Protein AF-A0AAJ1IMG9-F1 (afdb_monomer_lite)

Secondary structure (DSSP, 8-state):
--SSHHHHHHHHHHHHHHHHHHHHHHHHHHHHHHHHHHHHHHHHHHHHHHHHHHHHHHHHHHHHHHHHHHHHHHH--HHHHHHHHHHHHHHHHHHHHHHHH---HHHHHHHHHHHHHHHHHHHHHHHHHHHHHTT-TTHHHHHHHHHHHHHHHHHHT-

Sequence (158 aa):
MSRNSDSILFSVGNQINIFLLSIFLIVVLFSLFVRTTMFDYLSKSSNNNNLSYQVLELKTNIAECEKSLNMYLRSGNRQKLNEFNIASEKSEDLIDELILSVNDSENLYLLKSIETSFNNYFFEACQASFNYNTKNYEYYSKMYLAEIIQDYLQQYCD

pLDDT: mean 86.39, std 11.87, range [47.5, 96.38]

Radius of gyration: 31.64 Å; chains: 1; bounding box: 81×19×91 Å

Structure (mmCIF, N/CA/C/O backbone):
data_AF-A0AAJ1IMG9-F1
#
_entry.id   AF-A0AAJ1IMG9-F1
#
loop_
_atom_site.group_PDB
_atom_site.id
_atom_site.type_symbol
_atom_site.label_atom_id
_atom_site.label_alt_id
_atom_site.label_comp_id
_atom_site.label_asym_id
_atom_site.label_entity_id
_atom_site.label_seq_id
_atom_site.pdbx_PDB_ins_code
_atom_site.Cartn_x
_atom_site.Cartn_y
_atom_site.Cartn_z
_atom_site.occupancy
_atom_site.B_iso_or_equiv
_atom_site.auth_seq_id
_atom_site.auth_comp_id
_atom_site.auth_asym_id
_atom_site.auth_atom_id
_atom_site.pdbx_PDB_model_num
ATOM 1 N N . MET A 1 1 ? 61.487 2.337 -67.856 1.00 47.50 1 MET A N 1
ATOM 2 C CA . MET A 1 1 ? 60.143 1.793 -67.548 1.00 47.50 1 MET A CA 1
ATOM 3 C C . MET A 1 1 ? 60.065 1.434 -66.059 1.00 47.50 1 MET A C 1
ATOM 5 O O . MET A 1 1 ? 60.176 0.270 -65.727 1.00 47.50 1 MET A O 1
ATOM 9 N N . SER A 1 2 ? 59.943 2.418 -65.155 1.00 51.44 2 SER A N 1
ATOM 10 C CA . SER A 1 2 ? 59.933 2.184 -63.687 1.00 51.44 2 SER A CA 1
ATOM 11 C C . SER A 1 2 ? 59.012 3.159 -62.934 1.00 51.44 2 SER A C 1
ATOM 13 O O . SER A 1 2 ? 59.251 3.486 -61.782 1.00 51.44 2 SER A O 1
ATOM 15 N N . ARG A 1 3 ? 57.996 3.712 -63.610 1.00 52.62 3 ARG A N 1
ATOM 16 C CA . ARG A 1 3 ? 57.090 4.727 -63.035 1.00 52.62 3 ARG A CA 1
ATOM 17 C C . ARG A 1 3 ? 55.640 4.250 -62.885 1.00 52.62 3 ARG A C 1
ATOM 19 O O . ARG A 1 3 ? 54.849 4.934 -62.252 1.00 52.62 3 ARG A O 1
ATOM 26 N N . ASN A 1 4 ? 55.310 3.082 -63.446 1.00 54.00 4 ASN A N 1
ATOM 27 C CA . ASN A 1 4 ? 53.956 2.517 -63.423 1.00 54.00 4 ASN A CA 1
ATOM 28 C C . ASN A 1 4 ? 53.750 1.468 -62.319 1.00 54.00 4 ASN A C 1
ATOM 30 O O . ASN A 1 4 ? 52.612 1.213 -61.954 1.00 54.00 4 ASN A O 1
ATOM 34 N N . SER A 1 5 ? 54.809 0.858 -61.778 1.00 53.59 5 SER A N 1
ATOM 35 C CA . SER A 1 5 ? 54.699 -0.110 -60.674 1.00 53.59 5 SER A CA 1
ATOM 36 C C . SER A 1 5 ? 54.318 0.570 -59.360 1.00 53.59 5 SER A C 1
ATOM 38 O O . SER A 1 5 ? 53.454 0.086 -58.635 1.00 53.59 5 SER A O 1
ATOM 40 N N . ASP A 1 6 ? 54.918 1.728 -59.094 1.00 54.44 6 ASP A N 1
ATOM 41 C CA . ASP A 1 6 ? 54.810 2.405 -57.801 1.00 54.44 6 ASP A CA 1
ATOM 42 C C . ASP A 1 6 ? 53.455 3.109 -57.648 1.00 54.44 6 ASP A C 1
ATOM 44 O O . ASP A 1 6 ? 52.890 3.139 -56.559 1.00 54.44 6 ASP A O 1
ATOM 48 N N . SER A 1 7 ? 52.875 3.599 -58.750 1.00 56.38 7 SER A N 1
ATOM 49 C CA . SER A 1 7 ? 51.531 4.192 -58.768 1.00 56.38 7 SER A CA 1
ATOM 50 C C . SER A 1 7 ? 50.419 3.155 -58.573 1.00 56.38 7 SER A C 1
ATOM 52 O O . SER A 1 7 ? 49.416 3.447 -57.921 1.00 56.38 7 SER A O 1
ATOM 54 N N . ILE A 1 8 ? 50.601 1.930 -59.078 1.00 55.91 8 ILE A N 1
ATOM 55 C CA . ILE A 1 8 ? 49.664 0.817 -58.871 1.00 55.91 8 ILE A CA 1
ATOM 56 C C . ILE A 1 8 ? 49.756 0.310 -57.426 1.00 55.91 8 ILE A C 1
ATOM 58 O O . ILE A 1 8 ? 48.721 0.107 -56.794 1.00 55.91 8 ILE A O 1
ATOM 62 N N . LEU A 1 9 ? 50.964 0.180 -56.864 1.00 54.81 9 LEU A N 1
ATOM 63 C CA . LEU A 1 9 ? 51.151 -0.247 -55.471 1.00 54.81 9 LEU A CA 1
ATOM 64 C C . LEU A 1 9 ? 50.542 0.755 -54.472 1.00 54.81 9 LEU A C 1
ATOM 66 O O . LEU A 1 9 ? 49.890 0.351 -53.510 1.00 54.81 9 LEU A O 1
ATOM 70 N N . PHE A 1 10 ? 50.691 2.060 -54.733 1.00 55.84 10 PHE A N 1
ATOM 71 C CA . PHE A 1 10 ? 50.097 3.127 -53.917 1.00 55.84 10 PHE A CA 1
ATOM 72 C C . PHE A 1 10 ? 48.562 3.162 -54.034 1.00 55.84 10 PHE A C 1
ATOM 74 O O . PHE A 1 10 ? 47.869 3.399 -53.047 1.00 55.84 10 PHE A O 1
ATOM 81 N N . SER A 1 11 ? 48.020 2.871 -55.223 1.00 66.56 11 SER A N 1
ATOM 82 C CA . SER A 1 11 ? 46.575 2.767 -55.478 1.00 66.56 11 SER A CA 1
ATOM 83 C C . SER A 1 11 ? 45.938 1.584 -54.737 1.00 66.56 11 SER A C 1
ATOM 85 O O . SER A 1 11 ? 44.946 1.761 -54.031 1.00 66.56 11 SER A O 1
ATOM 87 N N . VAL A 1 12 ? 46.548 0.396 -54.820 1.00 68.81 12 VAL A N 1
ATOM 88 C CA . VAL A 1 12 ? 46.061 -0.816 -54.138 1.00 68.81 12 VAL A CA 1
ATOM 89 C C . VAL A 1 12 ? 46.202 -0.682 -52.618 1.00 68.81 12 VAL A C 1
ATOM 91 O O . VAL A 1 12 ? 45.270 -1.008 -51.886 1.00 68.81 12 VAL A O 1
ATOM 94 N N . GLY A 1 13 ? 47.315 -0.124 -52.127 1.00 73.31 13 GLY A N 1
ATOM 95 C CA . GLY A 1 13 ? 47.501 0.159 -50.700 1.00 73.31 13 GLY A CA 1
ATOM 96 C C . GLY A 1 13 ? 46.467 1.145 -50.146 1.00 73.31 13 GLY A C 1
ATOM 97 O O . GLY A 1 13 ? 45.923 0.932 -49.064 1.00 73.31 13 GLY A O 1
ATOM 98 N N . ASN A 1 14 ? 46.124 2.187 -50.910 1.00 79.06 14 ASN A N 1
ATOM 99 C CA . ASN A 1 14 ? 45.096 3.148 -50.512 1.00 79.06 14 ASN A CA 1
ATOM 100 C C . ASN A 1 14 ? 43.683 2.532 -50.522 1.00 79.06 14 ASN A C 1
ATOM 102 O O . ASN A 1 14 ? 42.894 2.788 -49.616 1.00 79.06 14 ASN A O 1
ATOM 106 N N . GLN A 1 15 ? 43.371 1.667 -51.493 1.00 80.44 15 GLN A N 1
ATOM 107 C CA . GLN A 1 15 ? 42.102 0.927 -51.536 1.00 80.44 15 GLN A CA 1
ATOM 108 C C . GLN A 1 15 ? 41.949 -0.033 -50.347 1.00 80.44 15 GLN A C 1
ATOM 110 O O . GLN A 1 15 ? 40.882 -0.082 -49.735 1.00 80.44 15 GLN A O 1
ATOM 115 N N . ILE A 1 16 ? 43.018 -0.745 -49.974 1.00 83.88 16 ILE A N 1
ATOM 116 C CA . ILE A 1 16 ? 43.035 -1.625 -48.796 1.00 83.88 16 ILE A CA 1
ATOM 117 C C . ILE A 1 16 ? 42.837 -0.812 -47.510 1.00 83.88 16 ILE A C 1
ATOM 119 O O . ILE A 1 16 ? 42.040 -1.204 -46.660 1.00 83.88 16 ILE A O 1
ATOM 123 N N . ASN A 1 17 ? 43.493 0.344 -47.379 1.00 84.88 17 ASN A N 1
ATOM 124 C CA . ASN A 1 17 ? 43.318 1.219 -46.218 1.00 84.88 17 ASN A CA 1
ATOM 125 C C . ASN A 1 17 ? 41.889 1.761 -46.104 1.00 84.88 17 ASN A C 1
ATOM 127 O O . ASN A 1 17 ? 41.338 1.771 -45.007 1.00 84.88 17 ASN A O 1
ATOM 131 N N . ILE A 1 18 ? 41.261 2.163 -47.214 1.00 87.06 18 ILE A N 1
ATOM 132 C CA . ILE A 1 18 ? 39.857 2.610 -47.224 1.00 87.06 18 ILE A CA 1
ATOM 133 C C . ILE A 1 18 ? 38.923 1.461 -46.829 1.00 87.06 18 ILE A C 1
ATOM 135 O O . ILE A 1 18 ? 38.002 1.657 -46.036 1.00 87.06 18 ILE A O 1
ATOM 139 N N . PHE A 1 19 ? 39.179 0.252 -47.330 1.00 89.38 19 PHE A N 1
ATOM 140 C CA . PHE A 1 19 ? 38.404 -0.932 -46.974 1.00 89.38 19 PHE A CA 1
ATOM 141 C C . PHE A 1 19 ? 38.525 -1.263 -45.478 1.00 89.38 19 PHE A C 1
ATOM 143 O O . PHE A 1 19 ? 37.510 -1.411 -44.798 1.00 89.38 19 PHE A O 1
ATOM 150 N N . LEU A 1 20 ? 39.742 -1.282 -44.929 1.00 89.38 20 LEU A N 1
ATOM 151 C CA . LEU A 1 20 ? 39.973 -1.498 -43.497 1.00 89.38 20 LEU A CA 1
ATOM 152 C C . LEU A 1 20 ? 39.347 -0.396 -42.635 1.00 89.38 20 LEU A C 1
ATOM 154 O O . LEU A 1 20 ? 38.729 -0.701 -41.6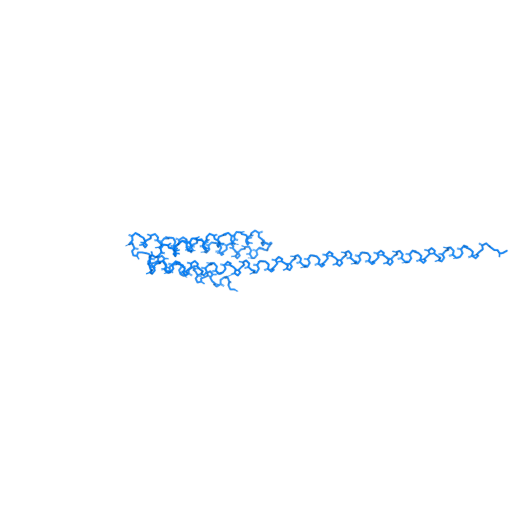16 1.00 89.38 20 LEU A O 1
ATOM 158 N N . LEU A 1 21 ? 39.441 0.867 -43.062 1.00 91.44 21 LEU A N 1
ATOM 159 C CA . LEU A 1 21 ? 38.796 1.990 -42.384 1.00 91.44 21 LEU A CA 1
ATOM 160 C C . LEU A 1 21 ? 37.272 1.819 -42.371 1.00 91.44 21 LEU A C 1
ATOM 162 O O . LEU A 1 21 ? 36.648 2.052 -41.342 1.00 91.44 21 LEU A O 1
ATOM 166 N N . SER A 1 22 ? 36.675 1.368 -43.478 1.00 88.69 22 SER A N 1
ATOM 167 C CA . SER A 1 22 ? 35.232 1.120 -43.562 1.00 88.69 22 SER A CA 1
ATOM 168 C C . SER A 1 22 ? 34.780 -0.004 -42.627 1.00 88.69 22 SER A C 1
ATOM 170 O O . SER A 1 22 ? 33.789 0.158 -41.918 1.00 88.69 22 SER A O 1
ATOM 172 N N . ILE A 1 23 ? 35.547 -1.097 -42.539 1.00 91.62 23 ILE A N 1
ATOM 173 C CA . ILE A 1 23 ? 35.285 -2.190 -41.594 1.00 91.62 23 ILE A CA 1
ATOM 174 C C . ILE A 1 23 ? 35.390 -1.679 -40.161 1.00 91.62 23 ILE A C 1
ATOM 176 O O . ILE A 1 23 ? 34.507 -1.946 -39.350 1.00 91.62 23 ILE A O 1
ATOM 180 N N . PHE A 1 24 ? 36.437 -0.912 -39.852 1.00 93.12 24 PHE A N 1
ATOM 181 C CA . PHE A 1 24 ? 36.611 -0.316 -38.533 1.00 93.12 24 PHE A CA 1
ATOM 182 C C . PHE A 1 24 ? 35.420 0.577 -38.164 1.00 93.12 24 PHE A C 1
ATOM 184 O O . PHE A 1 24 ? 34.875 0.457 -37.070 1.00 93.12 24 PHE A O 1
ATOM 191 N N . LEU A 1 25 ? 34.957 1.409 -39.098 1.00 92.81 25 LEU A N 1
ATOM 192 C CA . LEU A 1 25 ? 33.804 2.287 -38.903 1.00 92.81 25 LEU A CA 1
ATOM 193 C C . LEU A 1 25 ? 32.518 1.488 -38.653 1.00 92.81 25 LEU A C 1
ATOM 195 O O . LEU A 1 25 ? 31.769 1.813 -37.735 1.00 92.81 25 LEU A O 1
ATOM 199 N N . ILE A 1 26 ? 32.292 0.408 -39.406 1.00 93.25 26 ILE A N 1
ATOM 200 C CA . ILE A 1 26 ? 31.149 -0.495 -39.209 1.00 93.25 26 ILE A CA 1
ATOM 201 C C . ILE A 1 26 ? 31.211 -1.159 -37.832 1.00 93.25 26 ILE A C 1
ATOM 203 O O . ILE A 1 26 ? 30.207 -1.175 -37.124 1.00 93.25 26 ILE A O 1
ATOM 207 N N . VAL A 1 27 ? 32.375 -1.669 -37.421 1.00 93.69 27 VAL A N 1
ATOM 208 C CA . VAL A 1 27 ? 32.552 -2.306 -36.106 1.00 93.69 27 VAL A CA 1
ATOM 209 C C . VAL A 1 27 ? 32.309 -1.304 -34.979 1.00 93.69 27 VAL A C 1
ATOM 211 O O . VAL A 1 27 ? 31.620 -1.631 -34.014 1.00 93.69 27 VAL A O 1
ATOM 214 N N . VAL A 1 28 ? 32.809 -0.072 -35.106 1.00 93.25 28 VAL A N 1
ATOM 215 C CA . VAL A 1 28 ? 32.576 0.988 -34.116 1.00 93.25 28 VAL A CA 1
ATOM 216 C C . VAL A 1 28 ? 31.090 1.335 -34.035 1.00 93.25 28 VAL A C 1
ATOM 218 O O . VAL A 1 28 ? 30.535 1.325 -32.937 1.00 93.25 28 VAL A O 1
ATOM 221 N N . LEU A 1 29 ? 30.424 1.575 -35.168 1.00 92.06 29 LEU A N 1
ATOM 222 C CA . LEU A 1 29 ? 28.992 1.896 -35.203 1.00 92.06 29 LEU A CA 1
ATOM 223 C C . LEU A 1 29 ? 28.140 0.756 -34.642 1.00 92.06 29 LEU A C 1
ATOM 225 O O . LEU A 1 29 ? 27.233 1.001 -33.849 1.00 92.06 29 LEU A O 1
ATOM 229 N N . PHE A 1 30 ? 28.469 -0.487 -34.991 1.00 91.00 30 PHE A N 1
ATOM 230 C CA . PHE A 1 30 ? 27.805 -1.665 -34.449 1.00 91.00 30 PHE A CA 1
ATOM 231 C C . PHE A 1 30 ? 28.025 -1.787 -32.937 1.00 91.00 30 PHE A C 1
ATOM 233 O O . PHE A 1 30 ? 27.074 -2.029 -32.201 1.00 91.00 30 PHE A O 1
ATOM 240 N N . SER A 1 31 ? 29.243 -1.543 -32.443 1.00 87.50 31 SER A N 1
ATOM 241 C CA . SER A 1 31 ? 29.533 -1.573 -31.004 1.00 87.50 31 SER A CA 1
ATOM 242 C C . SER A 1 31 ? 28.754 -0.504 -30.231 1.00 87.50 31 SER A C 1
ATOM 244 O O . SER A 1 31 ? 28.237 -0.778 -29.148 1.00 87.50 31 SER A O 1
ATOM 246 N N . LEU A 1 32 ? 28.619 0.698 -30.803 1.00 88.00 32 LEU A N 1
ATOM 247 C CA . LEU A 1 32 ? 27.857 1.791 -30.208 1.00 88.00 32 LEU A CA 1
ATOM 248 C C . LEU A 1 32 ? 26.366 1.462 -30.192 1.00 88.00 32 LEU A C 1
ATOM 250 O O . LEU A 1 32 ? 25.735 1.618 -29.153 1.00 88.00 32 LEU A O 1
ATOM 254 N N . PHE A 1 33 ? 25.837 0.932 -31.296 1.00 87.31 33 PHE A N 1
ATOM 255 C CA . PHE A 1 33 ? 24.445 0.502 -31.404 1.00 87.31 33 PHE A CA 1
ATOM 256 C C . PHE A 1 33 ? 24.097 -0.621 -30.415 1.00 87.31 33 PHE A C 1
ATOM 258 O O . PHE A 1 33 ? 23.075 -0.560 -29.731 1.00 87.31 33 PHE A O 1
ATOM 265 N N . VAL A 1 34 ? 24.956 -1.638 -30.293 1.00 84.81 34 VAL A N 1
ATOM 266 C CA . VAL A 1 34 ? 24.770 -2.728 -29.322 1.00 84.81 34 VAL A CA 1
ATOM 267 C C . VAL A 1 34 ? 24.835 -2.192 -27.896 1.00 84.81 34 VAL A C 1
ATOM 269 O O . VAL A 1 34 ? 24.016 -2.563 -27.061 1.00 84.81 34 VAL A O 1
ATOM 272 N N . ARG A 1 35 ? 25.774 -1.287 -27.602 1.00 82.44 35 ARG A N 1
ATOM 273 C CA . ARG A 1 35 ? 25.894 -0.684 -26.272 1.00 82.44 35 ARG A CA 1
ATOM 274 C C . ARG A 1 35 ? 24.651 0.120 -25.897 1.00 82.44 35 ARG A C 1
ATOM 276 O O . ARG A 1 35 ? 24.184 -0.030 -24.774 1.00 82.44 35 ARG A O 1
ATOM 283 N N . THR A 1 36 ? 24.126 0.956 -26.792 1.00 80.25 36 THR A N 1
ATOM 284 C CA . THR A 1 36 ? 22.924 1.758 -26.507 1.00 80.25 36 THR A CA 1
ATOM 285 C C . THR A 1 36 ? 21.705 0.865 -26.314 1.00 80.25 36 THR A C 1
ATOM 287 O O . THR A 1 36 ? 21.039 0.963 -25.293 1.00 80.25 36 THR A O 1
ATOM 290 N N . THR A 1 37 ? 21.473 -0.088 -27.220 1.00 77.94 37 THR A N 1
ATOM 291 C CA . THR A 1 37 ? 20.322 -1.003 -27.126 1.00 77.94 37 THR A CA 1
ATOM 292 C C . THR A 1 37 ? 20.375 -1.908 -25.891 1.00 77.94 37 THR A C 1
ATOM 294 O O . THR A 1 37 ? 19.359 -2.080 -25.220 1.00 77.94 37 THR A O 1
ATOM 297 N N . MET A 1 38 ? 21.548 -2.444 -25.532 1.00 75.69 38 MET A N 1
ATOM 298 C CA . MET A 1 38 ? 21.710 -3.230 -24.301 1.00 75.69 38 MET A CA 1
ATOM 299 C C . MET A 1 38 ? 21.558 -2.378 -23.041 1.00 75.69 38 MET A C 1
ATOM 301 O O . MET A 1 38 ? 20.977 -2.843 -22.065 1.00 75.69 38 MET A O 1
ATOM 305 N N . PHE A 1 39 ? 22.057 -1.141 -23.036 1.00 74.00 39 PHE A N 1
ATOM 306 C CA . PHE A 1 39 ? 21.904 -0.240 -21.894 1.00 74.00 39 PHE A CA 1
ATOM 307 C C . PHE A 1 39 ? 20.438 0.164 -21.678 1.00 74.00 39 PHE A C 1
ATOM 309 O O . PHE A 1 39 ? 19.948 0.136 -20.548 1.00 74.00 39 PHE A O 1
ATOM 316 N N . ASP A 1 40 ? 19.708 0.449 -22.755 1.00 72.44 40 ASP A N 1
ATOM 317 C CA . ASP A 1 40 ? 18.273 0.738 -22.702 1.00 72.44 40 ASP A CA 1
ATOM 318 C C . ASP A 1 40 ? 17.478 -0.487 -22.225 1.00 72.44 40 ASP A C 1
ATOM 320 O O . ASP A 1 40 ? 16.576 -0.369 -21.397 1.00 72.44 40 ASP A O 1
ATOM 324 N N . TYR A 1 41 ? 17.850 -1.690 -22.673 1.00 72.81 41 TYR A N 1
ATOM 325 C CA . TYR A 1 41 ? 17.232 -2.929 -22.199 1.00 72.81 41 TYR A CA 1
ATOM 326 C C . TYR A 1 41 ? 17.489 -3.175 -20.706 1.00 72.81 41 TYR A C 1
ATOM 328 O O . TYR A 1 41 ? 16.558 -3.473 -19.959 1.00 72.81 41 TYR A O 1
ATOM 336 N N . LEU A 1 42 ? 18.737 -3.029 -20.252 1.00 66.50 42 LEU A N 1
ATOM 337 C CA . LEU A 1 42 ? 19.109 -3.235 -18.850 1.00 66.50 42 LEU A CA 1
ATOM 338 C C . LEU A 1 42 ? 18.466 -2.195 -17.930 1.00 66.50 42 LEU A C 1
ATOM 340 O O . LEU A 1 42 ? 17.976 -2.558 -16.863 1.00 66.50 42 LEU A O 1
ATOM 344 N N . SER A 1 43 ? 18.420 -0.926 -18.341 1.00 66.00 43 SER A N 1
ATOM 345 C CA . SER A 1 43 ? 17.762 0.129 -17.564 1.00 66.00 43 SER A CA 1
ATOM 346 C C . SER A 1 43 ? 16.255 -0.114 -17.458 1.00 66.00 43 SER A C 1
ATOM 348 O O . SER A 1 43 ? 15.706 -0.067 -16.357 1.00 66.00 43 SER A O 1
ATOM 350 N N . LYS A 1 44 ? 15.595 -0.493 -18.560 1.00 68.56 44 LYS A N 1
ATOM 351 C CA . LYS A 1 44 ? 14.173 -0.857 -18.563 1.00 68.56 44 LYS A CA 1
ATOM 352 C C . LYS A 1 44 ? 13.886 -2.101 -17.719 1.00 68.56 44 LYS A C 1
ATOM 354 O O . LYS A 1 44 ? 12.933 -2.109 -16.946 1.00 68.56 44 LYS A O 1
ATOM 359 N N . SER A 1 45 ? 14.722 -3.135 -17.821 1.00 58.00 45 SER A N 1
ATOM 360 C CA . SER A 1 45 ? 14.586 -4.354 -17.017 1.00 58.00 45 SER A CA 1
ATOM 361 C C . SER A 1 45 ? 14.795 -4.084 -15.526 1.00 58.00 45 SER A C 1
ATOM 363 O O . SER A 1 45 ? 14.050 -4.613 -14.708 1.00 58.00 45 SER A O 1
ATOM 365 N N . SER A 1 46 ? 15.782 -3.260 -15.165 1.00 61.25 46 SER A N 1
ATOM 366 C CA . SER A 1 46 ? 16.027 -2.872 -13.773 1.00 61.25 46 SER A CA 1
ATOM 367 C C . SER A 1 46 ? 14.859 -2.074 -13.201 1.00 61.25 46 SER A C 1
ATOM 369 O O . SER A 1 46 ? 14.456 -2.322 -12.068 1.00 61.25 46 SER A O 1
ATOM 371 N N . ASN A 1 47 ? 14.297 -1.147 -13.983 1.00 70.88 47 ASN A N 1
ATOM 372 C CA . ASN A 1 47 ? 13.149 -0.351 -13.559 1.00 70.88 47 ASN A CA 1
ATOM 373 C C . ASN A 1 47 ? 11.906 -1.228 -13.337 1.00 70.88 47 ASN A C 1
ATOM 375 O O . ASN A 1 47 ? 11.265 -1.143 -12.296 1.00 70.88 47 ASN A O 1
ATOM 379 N N . ASN A 1 48 ? 11.621 -2.150 -14.264 1.00 66.06 48 ASN A N 1
ATOM 380 C CA . ASN A 1 48 ? 10.501 -3.086 -14.132 1.00 66.06 48 ASN A CA 1
ATOM 381 C C . ASN A 1 48 ? 10.632 -4.007 -12.907 1.00 66.06 48 ASN A C 1
ATOM 383 O O . ASN A 1 48 ? 9.638 -4.286 -12.236 1.00 66.06 48 ASN A O 1
ATOM 387 N N . ASN A 1 49 ? 11.850 -4.468 -12.599 1.00 67.00 49 ASN A N 1
ATOM 388 C CA . ASN A 1 49 ? 12.096 -5.268 -11.399 1.00 67.00 49 ASN A CA 1
ATOM 389 C C . ASN A 1 49 ? 11.812 -4.454 -10.131 1.00 67.00 49 ASN A C 1
ATOM 391 O O . ASN A 1 49 ? 11.137 -4.952 -9.237 1.00 67.00 49 ASN A O 1
ATOM 395 N N . ASN A 1 50 ? 12.275 -3.201 -10.073 1.00 81.31 50 ASN A N 1
ATOM 396 C CA . ASN A 1 50 ? 12.034 -2.317 -8.932 1.00 81.31 50 ASN A CA 1
ATOM 397 C C . ASN A 1 50 ? 10.535 -2.067 -8.707 1.00 81.31 50 ASN A C 1
ATOM 399 O O . ASN A 1 50 ? 10.043 -2.206 -7.592 1.00 81.31 50 ASN A O 1
ATOM 403 N N . LEU A 1 51 ? 9.802 -1.804 -9.788 1.00 81.62 51 LEU A N 1
ATOM 404 C CA . LEU A 1 51 ? 8.362 -1.555 -9.746 1.00 81.62 51 LEU A CA 1
ATOM 405 C C . LEU A 1 51 ? 7.586 -2.789 -9.252 1.00 81.62 51 LEU A C 1
ATOM 407 O O . LEU A 1 51 ? 6.680 -2.676 -8.434 1.00 81.62 51 LEU A O 1
ATOM 411 N N . SER A 1 52 ? 8.005 -3.988 -9.669 1.00 81.75 52 SER A N 1
ATOM 412 C CA . SER A 1 52 ? 7.418 -5.249 -9.186 1.00 81.75 52 SER A CA 1
ATOM 413 C C . SER A 1 52 ? 7.653 -5.464 -7.685 1.00 81.75 52 SER A C 1
ATOM 415 O O . SER A 1 52 ? 6.761 -5.938 -6.981 1.00 81.75 52 SER A O 1
ATOM 417 N N . TYR A 1 53 ? 8.836 -5.099 -7.175 1.00 85.94 53 TYR A N 1
ATOM 418 C CA . TYR A 1 53 ? 9.122 -5.150 -5.739 1.00 85.94 53 TYR A CA 1
ATOM 419 C C . TYR A 1 53 ? 8.289 -4.137 -4.951 1.00 85.94 53 TYR A C 1
ATOM 421 O O . TYR A 1 53 ? 7.733 -4.508 -3.921 1.00 85.94 53 TYR A O 1
ATOM 429 N N . GLN A 1 54 ? 8.150 -2.905 -5.448 1.00 88.62 54 GLN A N 1
ATOM 430 C CA . GLN A 1 54 ? 7.330 -1.869 -4.812 1.00 88.62 54 GLN A CA 1
ATOM 431 C C . GLN A 1 54 ? 5.851 -2.277 -4.728 1.00 88.62 54 GLN A C 1
ATOM 433 O O . GLN A 1 54 ? 5.229 -2.096 -3.686 1.00 88.62 54 GLN A O 1
ATOM 438 N N . VAL A 1 55 ? 5.294 -2.903 -5.772 1.00 88.62 55 VAL A N 1
ATOM 439 C CA . VAL A 1 55 ? 3.912 -3.424 -5.747 1.00 88.62 55 VAL A CA 1
ATOM 440 C C . VAL A 1 55 ? 3.751 -4.550 -4.719 1.00 88.62 55 VAL A C 1
ATOM 442 O O . VAL A 1 55 ? 2.788 -4.561 -3.950 1.00 88.62 55 VAL A O 1
ATOM 445 N N . LEU A 1 56 ? 4.706 -5.483 -4.653 1.00 90.31 56 LEU A N 1
ATOM 446 C CA . LEU A 1 56 ? 4.681 -6.556 -3.654 1.00 90.31 56 LEU A CA 1
ATOM 447 C C . LEU A 1 56 ? 4.803 -6.009 -2.223 1.00 90.31 56 LEU A C 1
ATOM 449 O O . LEU A 1 56 ? 4.157 -6.503 -1.293 1.00 90.31 56 LEU A O 1
ATOM 453 N N . GLU A 1 57 ? 5.636 -4.991 -2.038 1.00 91.19 57 GLU A N 1
ATOM 454 C CA . GLU A 1 57 ? 5.807 -4.316 -0.760 1.00 91.19 57 GLU A CA 1
ATOM 455 C C . GLU A 1 57 ? 4.537 -3.563 -0.353 1.00 91.19 57 GLU A C 1
ATOM 457 O O . GLU A 1 57 ? 4.093 -3.708 0.787 1.00 91.19 57 GLU A O 1
ATOM 462 N N . LEU A 1 58 ? 3.897 -2.845 -1.281 1.00 92.62 58 LEU A N 1
ATOM 463 C CA . LEU A 1 58 ? 2.611 -2.181 -1.059 1.00 92.62 58 LEU A CA 1
ATOM 464 C C . LEU A 1 58 ? 1.558 -3.180 -0.573 1.00 92.62 58 LEU A C 1
ATOM 466 O O . LEU A 1 58 ? 0.958 -2.987 0.483 1.00 92.62 58 LEU A O 1
ATOM 470 N N . LYS A 1 59 ? 1.403 -4.299 -1.285 1.00 91.75 59 LYS A N 1
ATOM 471 C CA . LYS A 1 59 ? 0.490 -5.382 -0.897 1.00 91.75 59 LYS A CA 1
ATOM 472 C C . LYS A 1 59 ? 0.751 -5.884 0.523 1.00 91.75 59 LYS A C 1
ATOM 474 O O . LYS A 1 59 ? -0.176 -6.099 1.302 1.00 91.75 59 LYS A O 1
ATOM 479 N N . THR A 1 60 ? 2.024 -6.070 0.861 1.00 92.50 60 THR A N 1
ATOM 480 C CA . THR A 1 60 ? 2.433 -6.558 2.181 1.00 92.50 60 THR A CA 1
ATOM 481 C C . THR A 1 60 ? 2.081 -5.552 3.279 1.00 92.50 60 THR A C 1
ATOM 483 O O . THR A 1 60 ? 1.570 -5.952 4.324 1.00 92.50 60 THR A O 1
ATOM 486 N N . ASN A 1 61 ? 2.300 -4.254 3.047 1.00 93.31 61 ASN A N 1
ATOM 487 C CA . ASN A 1 61 ? 1.950 -3.215 4.019 1.00 93.31 61 ASN A CA 1
ATOM 488 C C . ASN A 1 61 ? 0.432 -3.073 4.183 1.00 93.31 61 ASN A C 1
ATOM 490 O O . ASN A 1 61 ? -0.035 -2.999 5.316 1.00 93.31 61 ASN A O 1
ATOM 494 N N . ILE A 1 62 ? -0.343 -3.143 3.095 1.00 92.69 62 ILE A N 1
ATOM 495 C CA . ILE A 1 62 ? -1.814 -3.144 3.145 1.00 92.69 62 ILE A CA 1
ATOM 496 C C . ILE A 1 62 ? -2.331 -4.310 4.004 1.00 92.69 62 ILE A C 1
ATOM 498 O O . ILE A 1 62 ? -3.200 -4.118 4.857 1.00 92.69 62 ILE A O 1
ATOM 502 N N . ALA A 1 63 ? -1.775 -5.515 3.853 1.00 92.19 63 ALA A N 1
ATOM 503 C CA . ALA A 1 63 ? -2.132 -6.656 4.702 1.00 92.19 63 ALA A CA 1
ATOM 504 C C . ALA A 1 63 ? -1.718 -6.454 6.176 1.00 92.19 63 ALA A C 1
ATOM 506 O O . ALA A 1 63 ? -2.442 -6.847 7.098 1.00 92.19 63 ALA A O 1
ATOM 507 N N . GLU A 1 64 ? -0.569 -5.819 6.430 1.00 94.00 64 GLU A N 1
ATOM 508 C CA . GLU A 1 64 ? -0.118 -5.528 7.795 1.00 94.00 64 GLU A CA 1
ATOM 509 C C . GLU A 1 64 ? -0.972 -4.447 8.478 1.00 94.00 64 GLU A C 1
ATOM 511 O O . GLU A 1 64 ? -1.205 -4.554 9.687 1.00 94.00 64 GLU A O 1
ATOM 516 N N . CYS A 1 65 ? -1.502 -3.468 7.731 1.00 93.88 65 CYS A N 1
ATOM 517 C CA . CYS A 1 65 ? -2.487 -2.502 8.228 1.00 93.88 65 CYS A CA 1
ATOM 518 C C . CYS A 1 65 ? -3.697 -3.228 8.827 1.00 93.88 65 CYS A C 1
ATOM 520 O O . CYS A 1 65 ? -4.021 -3.055 10.004 1.00 93.88 65 CYS A O 1
ATOM 522 N N . GLU A 1 66 ? -4.325 -4.105 8.048 1.00 93.50 66 GLU A N 1
ATOM 523 C CA . GLU A 1 66 ? -5.497 -4.868 8.475 1.00 93.50 66 GLU A CA 1
ATOM 524 C C . GLU A 1 66 ? -5.194 -5.731 9.698 1.00 93.50 66 GLU A C 1
ATOM 526 O O . GLU A 1 66 ? -5.906 -5.675 10.706 1.00 93.50 66 GLU A O 1
ATOM 531 N N . LYS A 1 67 ? -4.102 -6.497 9.646 1.00 94.00 67 LYS A N 1
ATOM 532 C CA . LYS A 1 67 ? -3.676 -7.348 10.757 1.00 94.00 67 LYS A CA 1
ATOM 533 C C . LYS A 1 67 ? -3.468 -6.540 12.038 1.00 94.00 67 LYS A C 1
ATOM 535 O O . LYS A 1 67 ? -3.948 -6.941 13.102 1.00 94.00 67 LYS A O 1
ATOM 540 N N . SER A 1 68 ? -2.777 -5.410 11.947 1.00 95.50 68 SER A N 1
ATOM 541 C CA . SER A 1 68 ? -2.467 -4.547 13.087 1.00 95.50 68 SER A CA 1
ATOM 542 C C . SER A 1 68 ? -3.723 -3.898 13.666 1.00 95.50 68 SER A C 1
ATOM 544 O O . SER A 1 68 ? -3.931 -3.942 14.883 1.00 95.50 68 SER A O 1
ATOM 546 N N . LEU A 1 69 ? -4.615 -3.388 12.814 1.00 94.56 69 LEU A N 1
ATOM 547 C CA . LEU A 1 69 ? -5.893 -2.817 13.234 1.00 94.56 69 LEU A CA 1
ATOM 548 C C . LEU A 1 69 ? -6.776 -3.864 13.925 1.00 94.56 69 LEU A C 1
ATOM 550 O O . LEU A 1 69 ? -7.281 -3.625 15.023 1.00 94.56 69 LEU A O 1
ATOM 554 N N . ASN A 1 70 ? -6.905 -5.053 13.338 1.00 93.56 70 ASN A N 1
ATOM 555 C CA . ASN A 1 70 ? -7.693 -6.146 13.902 1.00 93.56 70 ASN A CA 1
ATOM 556 C C . ASN A 1 70 ? -7.146 -6.610 15.255 1.00 93.56 70 ASN A C 1
ATOM 558 O O . ASN A 1 70 ? -7.910 -6.852 16.195 1.00 93.56 70 ASN A O 1
ATOM 562 N N . MET A 1 71 ? -5.821 -6.701 15.396 1.00 94.06 71 MET A N 1
ATOM 563 C CA . MET A 1 71 ? -5.197 -6.997 16.686 1.00 94.06 71 MET A CA 1
ATOM 564 C C . MET A 1 71 ? -5.470 -5.892 17.710 1.00 94.06 71 MET A C 1
ATOM 566 O O . MET A 1 71 ? -5.810 -6.199 18.853 1.00 94.06 71 MET A O 1
ATOM 570 N N . TYR A 1 72 ? -5.378 -4.624 17.307 1.00 95.94 72 TYR A N 1
ATOM 571 C CA . TYR A 1 72 ? -5.685 -3.494 18.175 1.00 95.94 72 TYR A CA 1
ATOM 572 C C . TYR A 1 72 ? -7.138 -3.520 18.670 1.00 95.94 72 TYR A C 1
ATOM 574 O O . TYR A 1 72 ? -7.359 -3.437 19.877 1.00 95.94 72 TYR A O 1
ATOM 582 N N . LEU A 1 73 ? -8.117 -3.700 17.783 1.00 92.25 73 LEU A N 1
ATOM 583 C CA . LEU A 1 73 ? -9.539 -3.714 18.147 1.00 92.25 73 LEU A CA 1
ATOM 584 C C . LEU A 1 73 ? -9.904 -4.899 19.057 1.00 92.25 73 LEU A C 1
ATOM 586 O O . LEU A 1 73 ? -10.797 -4.792 19.897 1.00 92.25 73 LEU A O 1
ATOM 590 N N . ARG A 1 74 ? -9.190 -6.026 18.944 1.00 91.88 74 ARG A N 1
ATOM 591 C CA . ARG A 1 74 ? -9.396 -7.204 19.804 1.00 91.88 74 ARG A CA 1
ATOM 592 C C . ARG A 1 74 ? -8.734 -7.078 21.171 1.00 91.88 74 ARG A C 1
ATOM 594 O O . ARG A 1 74 ? -9.292 -7.554 22.155 1.00 91.88 74 ARG A O 1
ATOM 601 N N . SER A 1 75 ? -7.539 -6.493 21.239 1.00 92.94 75 SER A N 1
ATOM 602 C CA . SER A 1 75 ? -6.716 -6.529 22.454 1.00 92.94 75 SER A CA 1
ATOM 603 C C . SER A 1 75 ? -6.566 -5.179 23.159 1.00 92.94 75 SER A C 1
ATOM 605 O O . SER A 1 75 ? -5.994 -5.127 24.245 1.00 92.94 75 SER A O 1
ATOM 607 N N . GLY A 1 76 ? -6.975 -4.078 22.528 1.00 90.94 76 GLY A N 1
ATOM 608 C CA . GLY A 1 76 ? -6.728 -2.712 22.993 1.00 90.94 76 GLY A CA 1
ATOM 609 C C . GLY A 1 76 ? -5.248 -2.304 23.011 1.00 90.94 76 GLY A C 1
ATOM 610 O O . GLY A 1 76 ? -4.897 -1.295 23.624 1.00 90.94 76 GLY A O 1
ATOM 611 N N . ASN A 1 77 ? -4.354 -3.072 22.371 1.00 93.88 77 ASN A N 1
ATOM 612 C CA . ASN A 1 77 ? -2.910 -2.837 22.447 1.00 93.88 77 ASN A CA 1
ATOM 613 C C . ASN A 1 77 ? -2.495 -1.639 21.579 1.00 93.88 77 ASN A C 1
ATOM 615 O O . ASN A 1 77 ? -2.480 -1.721 20.354 1.00 93.88 77 ASN A O 1
ATOM 619 N N . ARG A 1 78 ? -2.076 -0.544 22.219 1.00 93.56 78 ARG A N 1
ATOM 620 C CA . ARG A 1 78 ? -1.633 0.687 21.542 1.00 93.56 78 ARG A CA 1
ATOM 621 C C . ARG A 1 78 ? -0.440 0.497 20.613 1.00 93.56 78 ARG A C 1
ATOM 623 O O . ARG A 1 78 ? -0.340 1.225 19.633 1.00 93.56 78 ARG A O 1
ATOM 630 N N . GLN A 1 79 ? 0.418 -0.487 20.871 1.00 95.62 79 GLN A N 1
ATOM 631 C CA . GLN A 1 79 ? 1.503 -0.820 19.954 1.00 95.62 79 GLN A CA 1
ATOM 632 C C . GLN A 1 79 ? 0.958 -1.269 18.593 1.00 95.62 79 GLN A C 1
ATOM 634 O O . GLN A 1 79 ? 1.487 -0.863 17.568 1.00 95.62 79 GLN A O 1
ATOM 639 N N . LYS A 1 80 ? -0.141 -2.032 18.572 1.00 95.81 80 LYS A N 1
ATOM 640 C CA . LYS A 1 80 ? -0.785 -2.479 17.329 1.00 95.81 80 LYS A CA 1
ATOM 641 C C . LYS A 1 80 ? -1.432 -1.336 16.559 1.00 95.81 80 LYS A C 1
ATOM 643 O O . LYS A 1 80 ? -1.365 -1.310 15.340 1.00 95.81 80 LYS A O 1
ATOM 648 N N . LEU A 1 81 ? -1.966 -0.340 17.262 1.00 94.94 81 LEU A N 1
ATOM 649 C CA . LEU A 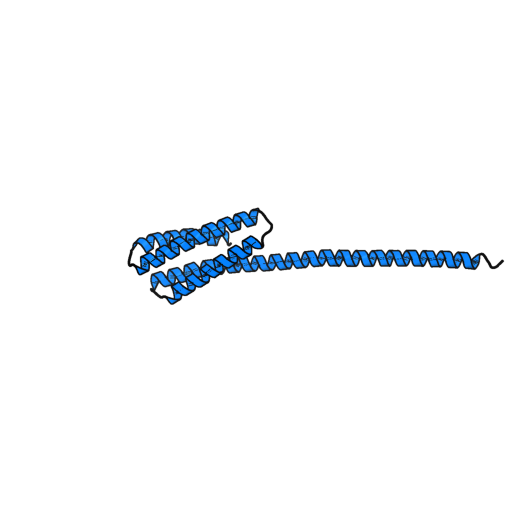1 81 ? -2.419 0.891 16.616 1.00 94.94 81 LEU A CA 1
ATOM 650 C C . LEU A 1 81 ? -1.250 1.680 16.000 1.00 94.94 81 LEU A C 1
ATOM 652 O O . LEU A 1 81 ? -1.387 2.234 14.918 1.00 94.94 81 LEU A O 1
ATOM 656 N N . ASN A 1 82 ? -0.094 1.712 16.665 1.00 95.69 82 ASN A N 1
ATOM 657 C CA . ASN A 1 82 ? 1.101 2.348 16.114 1.00 95.69 82 ASN A CA 1
ATOM 658 C C . ASN A 1 82 ? 1.655 1.591 14.894 1.00 95.69 82 ASN A C 1
ATOM 660 O O . ASN A 1 82 ? 2.044 2.218 13.919 1.00 95.69 82 ASN A O 1
ATOM 664 N N . GLU A 1 83 ? 1.667 0.256 14.935 1.00 95.75 83 GLU A N 1
ATOM 665 C CA . GLU A 1 83 ? 2.044 -0.587 13.790 1.00 95.75 83 GLU A CA 1
ATOM 666 C C . GLU A 1 83 ? 1.117 -0.346 12.587 1.00 95.75 83 GLU A C 1
ATOM 668 O O . GLU A 1 83 ? 1.612 -0.209 11.473 1.00 95.75 83 GLU A O 1
ATOM 673 N N . PHE A 1 84 ? -0.195 -0.190 12.815 1.00 96.31 84 PHE A N 1
ATOM 674 C CA . PHE A 1 84 ? -1.143 0.230 11.777 1.00 96.31 84 PHE A CA 1
ATOM 675 C C . PHE A 1 84 ? -0.763 1.587 11.168 1.00 96.31 84 PHE A C 1
ATOM 677 O O . PHE A 1 84 ? -0.664 1.680 9.952 1.00 96.31 84 PHE A O 1
ATOM 684 N N . ASN A 1 85 ? -0.490 2.607 11.992 1.00 94.94 85 ASN A N 1
ATOM 685 C CA . ASN A 1 85 ? -0.134 3.943 11.498 1.00 94.94 85 ASN A CA 1
ATOM 686 C C . ASN A 1 85 ? 1.150 3.937 10.648 1.00 94.94 85 ASN A C 1
ATOM 688 O O . ASN A 1 85 ? 1.213 4.594 9.614 1.00 94.94 85 ASN A O 1
ATOM 692 N N . ILE A 1 86 ? 2.171 3.187 11.076 1.00 96.00 86 ILE A N 1
ATOM 693 C CA . ILE A 1 86 ? 3.432 3.061 10.327 1.00 96.00 86 ILE A CA 1
ATOM 694 C C . ILE A 1 86 ? 3.187 2.361 8.988 1.00 96.00 86 ILE A C 1
ATOM 696 O O . ILE A 1 86 ? 3.693 2.795 7.956 1.00 96.00 86 ILE A O 1
ATOM 700 N N . ALA A 1 87 ? 2.421 1.267 8.996 1.00 94.94 87 ALA A N 1
ATOM 701 C CA . ALA A 1 87 ? 2.101 0.537 7.776 1.00 94.94 87 ALA A CA 1
ATOM 702 C C . ALA A 1 87 ? 1.251 1.385 6.815 1.00 94.94 87 ALA A C 1
ATOM 704 O O . ALA A 1 87 ? 1.448 1.300 5.601 1.00 94.94 87 ALA A O 1
ATOM 705 N N . SER A 1 88 ? 0.353 2.230 7.335 1.00 95.31 88 SER A N 1
ATOM 706 C CA . SER A 1 88 ? -0.478 3.099 6.505 1.00 95.31 88 SER A CA 1
ATOM 707 C C . SER A 1 88 ? 0.319 4.225 5.856 1.00 95.31 88 SER A C 1
ATOM 709 O O . SER A 1 88 ? 0.190 4.411 4.653 1.00 95.31 88 SER A O 1
ATOM 711 N N . GLU A 1 89 ? 1.186 4.902 6.617 1.00 96.38 89 GLU A N 1
ATOM 712 C CA . GLU A 1 89 ? 2.079 5.954 6.101 1.00 96.38 89 GLU A CA 1
ATOM 713 C C . GLU A 1 89 ? 2.982 5.392 4.996 1.00 96.38 89 GLU A C 1
ATOM 715 O O . GLU A 1 89 ? 3.034 5.912 3.888 1.00 96.38 89 GLU A O 1
ATOM 720 N N . LYS A 1 90 ? 3.583 4.224 5.244 1.00 94.88 90 LYS A N 1
ATOM 721 C CA . LYS A 1 90 ? 4.417 3.550 4.248 1.00 94.88 90 LYS A CA 1
ATOM 722 C C . LYS A 1 90 ? 3.645 3.124 2.993 1.00 94.88 90 LYS A C 1
ATOM 724 O O . LYS A 1 90 ? 4.214 3.094 1.905 1.00 94.88 90 LYS A O 1
ATOM 729 N N . SER A 1 91 ? 2.378 2.738 3.134 1.00 94.75 91 SER A N 1
ATOM 730 C CA . SER A 1 91 ? 1.539 2.369 1.986 1.00 94.75 91 SER A CA 1
ATOM 731 C C . SER A 1 91 ? 1.204 3.590 1.129 1.00 94.75 91 SER A C 1
ATOM 733 O O . SER A 1 91 ? 1.237 3.487 -0.092 1.00 94.75 91 SER A O 1
ATOM 735 N N . GLU A 1 92 ? 0.922 4.732 1.759 1.00 95.12 92 GLU A N 1
ATOM 736 C CA . GLU A 1 92 ? 0.681 6.010 1.081 1.00 95.12 92 GLU A CA 1
ATOM 737 C C . GLU A 1 92 ? 1.926 6.461 0.302 1.00 95.12 92 GLU A C 1
ATOM 739 O O . GLU A 1 92 ? 1.839 6.671 -0.908 1.00 95.12 92 GLU A O 1
ATOM 744 N N . ASP A 1 93 ? 3.100 6.450 0.944 1.00 94.31 93 ASP A N 1
ATOM 745 C CA . ASP A 1 93 ? 4.379 6.777 0.299 1.00 94.31 93 ASP A CA 1
ATOM 746 C C . ASP A 1 93 ? 4.654 5.886 -0.927 1.00 94.31 93 ASP A C 1
ATOM 748 O O . ASP A 1 93 ? 5.041 6.367 -1.993 1.00 94.31 93 ASP A O 1
ATOM 752 N N . LEU A 1 94 ? 4.426 4.571 -0.806 1.00 94.38 94 LEU A N 1
ATOM 753 C CA . LEU A 1 94 ? 4.622 3.626 -1.911 1.00 94.38 94 LEU A CA 1
ATOM 754 C C . LEU A 1 94 ? 3.645 3.863 -3.065 1.00 94.38 94 LEU A C 1
ATOM 756 O O . LEU A 1 94 ? 4.031 3.714 -4.224 1.00 94.38 94 LEU A O 1
ATOM 760 N N . ILE A 1 95 ? 2.389 4.212 -2.775 1.00 94.00 95 ILE A N 1
ATOM 761 C CA . ILE A 1 95 ? 1.399 4.551 -3.805 1.00 94.00 95 ILE A CA 1
ATOM 762 C C . ILE A 1 95 ? 1.843 5.806 -4.562 1.00 94.00 95 ILE A C 1
ATOM 764 O O . ILE A 1 95 ? 1.829 5.802 -5.796 1.00 94.00 95 ILE A O 1
ATOM 768 N N . ASP A 1 96 ? 2.293 6.839 -3.852 1.00 94.12 96 ASP A N 1
ATOM 769 C CA . ASP A 1 96 ? 2.785 8.079 -4.452 1.00 94.12 96 ASP A CA 1
ATOM 770 C C . ASP A 1 96 ? 4.030 7.846 -5.317 1.00 94.12 96 ASP A C 1
ATOM 772 O O . ASP A 1 96 ? 4.088 8.295 -6.468 1.00 94.12 96 ASP A O 1
ATOM 776 N N . GLU A 1 97 ? 5.007 7.084 -4.816 1.00 91.38 97 GLU A N 1
ATOM 777 C CA . GLU A 1 97 ? 6.189 6.691 -5.589 1.00 91.38 97 GLU A CA 1
ATOM 778 C C . GLU A 1 97 ? 5.811 5.912 -6.852 1.00 91.38 97 GLU A C 1
ATOM 780 O O . GLU A 1 97 ? 6.315 6.205 -7.943 1.00 91.38 97 GLU A O 1
ATOM 785 N N . LEU A 1 98 ? 4.900 4.941 -6.726 1.00 91.94 98 LEU A N 1
ATOM 786 C CA . LEU A 1 98 ? 4.424 4.152 -7.854 1.00 91.94 98 LEU A CA 1
ATOM 787 C C . LEU A 1 98 ? 3.764 5.056 -8.893 1.00 91.94 98 LEU A C 1
ATOM 789 O O . LEU A 1 98 ? 4.156 4.992 -10.056 1.00 91.94 98 LEU A O 1
ATOM 793 N N . ILE A 1 99 ? 2.857 5.952 -8.493 1.00 92.62 99 ILE A N 1
ATOM 794 C CA . ILE A 1 99 ? 2.170 6.898 -9.390 1.00 92.62 99 ILE A CA 1
ATOM 795 C C . ILE A 1 99 ? 3.166 7.760 -10.173 1.00 92.62 99 ILE A C 1
ATOM 797 O O . ILE A 1 99 ? 2.974 7.978 -11.369 1.00 92.62 99 ILE A O 1
ATOM 801 N N . LEU A 1 100 ? 4.235 8.231 -9.525 1.00 89.44 100 LEU A N 1
ATOM 802 C CA . LEU A 1 100 ? 5.280 9.030 -10.172 1.00 89.44 100 LEU A CA 1
ATOM 803 C C . LEU A 1 100 ? 6.178 8.207 -11.108 1.00 89.44 100 LEU A C 1
ATOM 805 O O . LEU A 1 100 ? 6.767 8.757 -12.040 1.00 89.44 100 LEU A O 1
ATOM 809 N N . SER A 1 101 ? 6.308 6.904 -10.858 1.00 86.62 101 SER A N 1
ATOM 810 C CA . SER A 1 101 ? 7.201 6.013 -11.605 1.00 86.62 101 SER A CA 1
ATOM 811 C C . SER A 1 101 ? 6.598 5.458 -12.902 1.00 86.62 101 SER A C 1
ATOM 813 O O . SER A 1 101 ? 7.346 5.086 -13.816 1.00 86.62 101 SER A O 1
ATOM 815 N N . VAL A 1 102 ? 5.264 5.396 -13.013 1.00 87.12 102 VAL A N 1
ATOM 816 C CA . VAL A 1 102 ? 4.604 4.826 -14.195 1.00 87.12 102 VAL A CA 1
ATOM 817 C C . VAL A 1 102 ? 4.386 5.864 -15.286 1.00 87.12 102 VAL A C 1
ATOM 819 O O . VAL A 1 102 ? 3.898 6.963 -15.057 1.00 87.12 102 VAL A O 1
ATOM 822 N N . ASN A 1 103 ? 4.702 5.470 -16.518 1.00 83.62 103 ASN A N 1
ATOM 823 C CA . ASN A 1 103 ? 4.529 6.305 -17.711 1.00 83.62 103 ASN A CA 1
ATOM 824 C C . ASN A 1 103 ? 3.304 5.909 -18.550 1.00 83.62 103 ASN A C 1
ATOM 826 O O . ASN A 1 103 ? 3.041 6.515 -19.587 1.00 83.62 103 ASN A O 1
ATOM 830 N N . ASP A 1 104 ? 2.594 4.860 -18.139 1.00 88.12 104 ASP A N 1
ATOM 831 C CA . ASP A 1 104 ? 1.456 4.302 -18.857 1.00 88.12 104 ASP A CA 1
ATOM 832 C C . ASP A 1 104 ? 0.133 4.765 -18.231 1.00 88.12 104 ASP A C 1
ATOM 834 O O . ASP A 1 104 ? -0.028 4.739 -17.010 1.00 88.12 104 ASP A O 1
ATOM 838 N N . SER A 1 105 ? -0.816 5.189 -19.070 1.00 89.00 105 SER A N 1
ATOM 839 C CA . SER A 1 105 ? -2.092 5.735 -18.601 1.00 89.00 105 SER A CA 1
ATOM 840 C C . SER A 1 105 ? -2.976 4.692 -17.926 1.00 89.00 105 SER A C 1
ATOM 842 O O . SER A 1 105 ? -3.678 5.030 -16.980 1.00 89.00 105 SER A O 1
ATOM 844 N N . GLU A 1 106 ? -2.961 3.441 -18.392 1.00 89.94 106 GLU A N 1
ATOM 845 C CA . GLU A 1 106 ? -3.790 2.374 -17.824 1.00 89.94 106 GLU A CA 1
ATOM 846 C C . GLU A 1 106 ? -3.344 2.061 -16.393 1.00 89.94 106 GLU A C 1
ATOM 848 O O . GLU A 1 106 ? -4.151 2.117 -15.463 1.00 89.94 106 GLU A O 1
ATOM 853 N N . ASN A 1 107 ? -2.040 1.859 -16.197 1.00 88.31 107 ASN A N 1
ATOM 854 C CA . ASN A 1 107 ? -1.468 1.640 -14.869 1.00 88.31 107 ASN A CA 1
ATOM 855 C C . ASN A 1 107 ? -1.636 2.856 -13.947 1.00 88.31 107 ASN A C 1
ATOM 857 O O . ASN A 1 107 ? -1.871 2.695 -12.750 1.00 88.31 107 A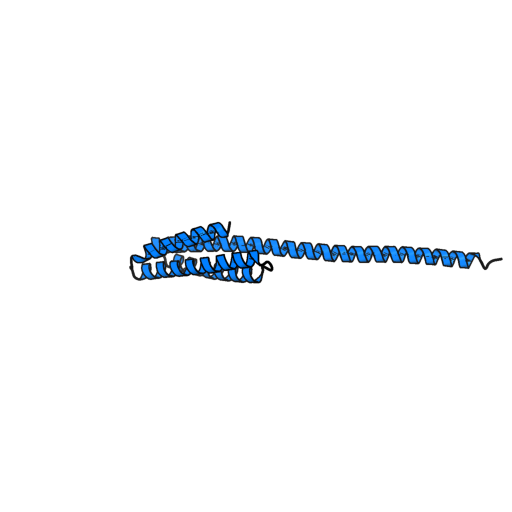SN A O 1
ATOM 861 N N . LEU A 1 108 ? -1.561 4.075 -14.488 1.00 92.12 108 LEU A N 1
ATOM 862 C CA . LEU A 1 108 ? -1.821 5.290 -13.718 1.00 92.12 108 LEU A CA 1
ATOM 863 C C . LEU A 1 108 ? -3.267 5.331 -13.201 1.00 92.12 108 LEU A C 1
ATOM 865 O O . LEU A 1 108 ? -3.489 5.632 -12.029 1.00 92.12 108 LEU A O 1
ATOM 869 N N . TYR A 1 109 ? -4.256 5.010 -14.043 1.00 92.06 109 TYR A N 1
ATOM 870 C CA . TYR A 1 109 ? -5.657 4.950 -13.610 1.00 92.06 109 TYR A CA 1
ATOM 871 C C . TYR A 1 109 ? -5.890 3.857 -12.566 1.00 92.06 109 TYR A C 1
ATOM 873 O O . TYR A 1 109 ? -6.619 4.088 -11.599 1.00 92.06 109 TYR A O 1
ATOM 881 N N . LEU A 1 110 ? -5.245 2.700 -12.727 1.00 90.88 110 LEU A N 1
ATOM 882 C CA . LEU A 1 110 ? -5.292 1.617 -11.749 1.00 90.88 110 LEU A CA 1
ATOM 883 C C . LEU A 1 110 ? -4.745 2.072 -10.389 1.00 90.88 110 LEU A C 1
ATOM 885 O O . LEU A 1 110 ? -5.432 1.937 -9.378 1.00 90.88 110 LEU A O 1
ATOM 889 N N . LEU A 1 111 ? -3.562 2.693 -10.365 1.00 92.19 111 LEU A N 1
ATOM 890 C CA . LEU A 1 111 ? -2.960 3.212 -9.135 1.00 92.19 111 LEU A CA 1
ATOM 891 C C . LEU A 1 111 ? -3.801 4.314 -8.490 1.00 92.19 111 LEU A C 1
ATOM 893 O O . LEU A 1 111 ? -3.955 4.313 -7.275 1.00 92.19 111 LEU A O 1
ATOM 897 N N . LYS A 1 112 ? -4.425 5.203 -9.273 1.00 93.00 112 LYS A N 1
ATOM 898 C CA . LYS A 1 112 ? -5.372 6.200 -8.741 1.00 93.00 112 LYS A CA 1
ATOM 899 C C . LYS A 1 112 ? -6.621 5.566 -8.125 1.00 93.00 112 LYS A C 1
ATOM 901 O O . LYS A 1 112 ? -7.150 6.069 -7.129 1.00 93.00 112 LYS A O 1
ATOM 906 N N . SER A 1 113 ? -7.092 4.451 -8.680 1.00 91.81 113 SER A N 1
ATOM 907 C CA . SER A 1 113 ? -8.176 3.672 -8.075 1.00 91.81 113 SER A CA 1
ATOM 908 C C . SER A 1 113 ? -7.734 3.010 -6.766 1.00 91.81 113 SER A C 1
ATOM 910 O O . SER A 1 113 ? -8.511 2.994 -5.807 1.00 91.81 113 SER A O 1
ATOM 912 N N . ILE A 1 114 ? -6.505 2.486 -6.711 1.00 92.69 114 ILE A N 1
ATOM 913 C CA . ILE A 1 114 ? -5.911 1.908 -5.497 1.00 92.69 114 ILE A CA 1
ATOM 914 C C . ILE A 1 114 ? -5.752 2.990 -4.425 1.00 92.69 114 ILE A C 1
ATOM 916 O O . ILE A 1 114 ? -6.247 2.799 -3.322 1.00 92.69 114 ILE A O 1
ATOM 920 N N . GLU A 1 115 ? -5.181 4.149 -4.758 1.00 94.88 115 GLU A N 1
ATOM 921 C CA . GLU A 1 115 ? -5.038 5.315 -3.871 1.00 94.88 115 GLU A CA 1
ATOM 922 C C . GLU A 1 115 ? -6.383 5.723 -3.256 1.00 94.88 115 GLU A C 1
ATOM 924 O O . GLU A 1 115 ? -6.528 5.827 -2.041 1.00 94.88 115 GLU A O 1
ATOM 929 N N . THR A 1 116 ? -7.411 5.893 -4.092 1.00 94.44 116 THR A N 1
ATOM 930 C CA . THR A 1 116 ? -8.753 6.278 -3.629 1.00 94.44 116 THR A CA 1
ATOM 931 C C . THR A 1 116 ? -9.344 5.225 -2.690 1.00 94.44 116 THR A C 1
ATOM 933 O O . THR A 1 116 ? -9.938 5.557 -1.663 1.00 94.44 116 THR A O 1
ATOM 936 N N . SER A 1 117 ? -9.181 3.946 -3.029 1.00 94.69 117 SER A N 1
ATOM 937 C CA . SER A 1 117 ? -9.684 2.835 -2.216 1.00 94.69 117 SER A CA 1
ATOM 938 C C . SER A 1 117 ? -8.932 2.743 -0.888 1.00 94.69 117 SER A C 1
ATOM 940 O O . SER A 1 117 ? -9.558 2.594 0.157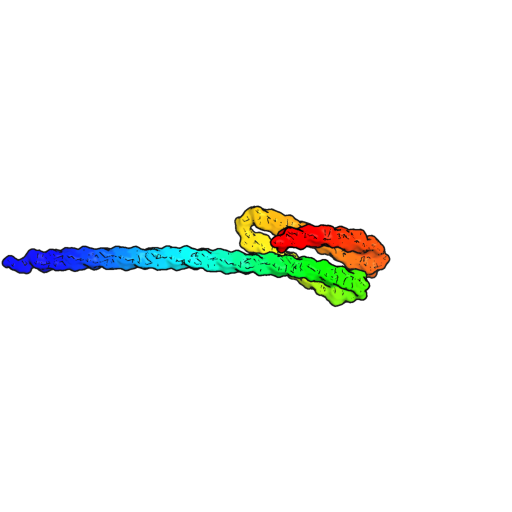 1.00 94.69 117 SER A O 1
ATOM 942 N N . PHE A 1 118 ? -7.612 2.921 -0.909 1.00 95.69 118 PHE A N 1
ATOM 943 C CA . PHE A 1 118 ? -6.765 2.939 0.276 1.00 95.69 118 PHE A CA 1
ATOM 944 C C . PHE A 1 118 ? -7.125 4.093 1.214 1.00 95.69 118 PHE A C 1
ATOM 946 O O . PHE A 1 118 ? -7.298 3.874 2.409 1.00 95.69 118 PHE A O 1
ATOM 953 N N . ASN A 1 119 ? -7.364 5.291 0.680 1.00 95.94 119 ASN A N 1
ATOM 954 C CA . ASN A 1 119 ? -7.809 6.439 1.470 1.00 95.94 119 ASN A CA 1
ATOM 955 C C . ASN A 1 119 ? -9.168 6.194 2.1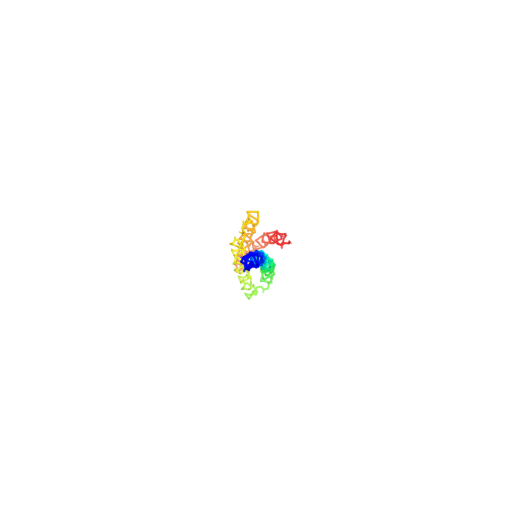41 1.00 95.94 119 ASN A C 1
ATOM 957 O O . ASN A 1 119 ? -9.358 6.534 3.311 1.00 95.94 119 ASN A O 1
ATOM 961 N N . ASN A 1 120 ? -10.107 5.555 1.437 1.00 95.44 120 ASN A N 1
ATOM 962 C CA . ASN A 1 120 ? -11.394 5.171 2.021 1.00 95.44 120 ASN A CA 1
ATOM 963 C C . ASN A 1 120 ? -11.227 4.107 3.118 1.00 95.44 120 ASN A C 1
ATOM 965 O O . ASN A 1 120 ? -11.843 4.221 4.178 1.00 95.44 120 ASN A O 1
ATOM 969 N N . TYR A 1 121 ? -10.376 3.101 2.887 1.00 95.81 121 TYR A N 1
ATOM 970 C CA . TYR A 1 121 ? -10.020 2.095 3.889 1.00 95.81 121 TYR A CA 1
ATOM 971 C C . TYR A 1 121 ? -9.432 2.750 5.142 1.00 95.81 121 TYR A C 1
ATOM 973 O O . TYR A 1 121 ? -9.926 2.525 6.247 1.00 95.81 121 TYR A O 1
ATOM 981 N N . PHE A 1 122 ? -8.420 3.600 4.965 1.00 95.62 122 PHE A N 1
ATOM 982 C CA . PHE A 1 122 ? -7.743 4.303 6.046 1.00 95.62 122 PHE A CA 1
ATOM 983 C C . PHE A 1 122 ? -8.724 5.158 6.852 1.00 95.62 122 PHE A C 1
ATOM 985 O O . PHE A 1 122 ? -8.745 5.090 8.081 1.00 95.62 122 PHE A O 1
ATOM 992 N N . PHE A 1 123 ? -9.606 5.898 6.175 1.00 96.25 123 PHE A N 1
ATOM 993 C CA . PHE A 1 123 ? -10.637 6.696 6.829 1.00 96.25 123 PHE A CA 1
ATOM 994 C C . PHE A 1 123 ? -11.571 5.844 7.702 1.00 96.25 123 PHE A C 1
ATOM 996 O O . PHE A 1 123 ? -11.769 6.151 8.882 1.00 96.25 123 PHE A O 1
ATOM 1003 N N . GLU A 1 124 ? -12.126 4.758 7.161 1.00 96.12 124 GLU A N 1
ATOM 1004 C CA . GLU A 1 124 ? -13.024 3.872 7.912 1.00 96.12 124 GLU A CA 1
ATOM 1005 C C . GLU A 1 124 ? -12.290 3.162 9.067 1.00 96.12 124 GLU A C 1
ATOM 1007 O O . GLU A 1 124 ? -12.830 3.056 10.173 1.00 96.12 124 GLU A O 1
ATOM 1012 N N . ALA A 1 125 ? -11.025 2.778 8.871 1.00 94.62 125 ALA A N 1
ATOM 1013 C CA . ALA A 1 125 ? -10.157 2.212 9.902 1.00 94.62 125 ALA A CA 1
ATOM 1014 C C . ALA A 1 125 ? -9.876 3.196 11.054 1.00 94.62 125 ALA A C 1
ATOM 1016 O O . ALA A 1 125 ? -9.988 2.837 12.234 1.00 94.62 125 ALA A O 1
ATOM 1017 N N . CYS A 1 126 ? -9.575 4.459 10.741 1.00 94.56 126 CYS A N 1
ATOM 1018 C CA . CYS A 1 126 ? -9.414 5.517 11.736 1.00 94.56 126 CYS A CA 1
ATOM 1019 C C . CYS A 1 126 ? -10.707 5.747 12.524 1.00 94.56 126 CYS A C 1
ATOM 1021 O O . CYS A 1 126 ? -10.668 5.848 13.754 1.00 94.56 126 CYS A O 1
ATOM 1023 N N . GLN A 1 127 ? -11.856 5.763 11.845 1.00 96.12 127 GLN A N 1
ATOM 1024 C CA . GLN A 1 127 ? -13.162 5.901 12.491 1.00 96.12 127 GLN A CA 1
ATOM 1025 C C . GLN A 1 127 ? -13.474 4.710 13.404 1.00 96.12 127 GLN A C 1
ATOM 1027 O O . GLN A 1 127 ? -13.967 4.903 14.517 1.00 96.12 127 GLN A O 1
ATOM 1032 N N . ALA A 1 128 ? -13.132 3.486 12.992 1.00 93.94 128 ALA A N 1
ATOM 1033 C CA . ALA A 1 128 ? -13.250 2.303 13.840 1.00 93.94 128 ALA A CA 1
ATOM 1034 C C . ALA A 1 128 ? -12.379 2.431 15.101 1.00 93.94 128 ALA A C 1
ATOM 1036 O O . ALA A 1 128 ? -12.867 2.240 16.216 1.00 93.94 128 ALA A O 1
ATOM 1037 N N . SER A 1 129 ? -11.114 2.835 14.953 1.00 93.19 129 SER A N 1
ATOM 1038 C CA . SER A 1 129 ? -10.197 3.051 16.080 1.00 93.19 129 SER A CA 1
ATOM 1039 C C . SER A 1 129 ? -10.683 4.148 17.040 1.00 93.19 129 SER A C 1
ATOM 1041 O O . SER A 1 129 ? -10.656 3.980 18.265 1.00 93.19 129 SER A O 1
ATOM 1043 N N . PHE A 1 130 ? -11.184 5.266 16.510 1.00 94.69 130 PHE A N 1
ATOM 1044 C CA . PHE A 1 130 ? -11.741 6.358 17.307 1.00 94.69 130 PHE A CA 1
ATOM 1045 C C . PHE A 1 130 ? -12.997 5.926 18.079 1.00 94.69 130 PHE A C 1
ATOM 1047 O O . PHE A 1 130 ? -13.090 6.137 19.293 1.00 94.69 130 PHE A O 1
ATOM 1054 N N . ASN A 1 131 ? -13.939 5.261 17.405 1.00 94.06 131 ASN A N 1
ATOM 1055 C CA . ASN A 1 131 ? -15.163 4.754 18.025 1.00 94.06 131 ASN A CA 1
ATOM 1056 C C . ASN A 1 131 ? -14.862 3.698 19.098 1.00 94.06 131 ASN A C 1
ATOM 1058 O O . ASN A 1 131 ? -15.434 3.736 20.188 1.00 94.06 131 ASN A O 1
ATOM 1062 N N . TYR A 1 132 ? -13.889 2.818 18.853 1.00 93.25 132 TYR A N 1
ATOM 1063 C CA . TYR A 1 132 ? -13.421 1.852 19.844 1.00 93.25 132 TYR A CA 1
ATOM 1064 C C . TYR A 1 132 ? -12.882 2.546 21.105 1.00 93.25 132 TYR A C 1
ATOM 1066 O O . TYR A 1 132 ? -13.263 2.211 22.228 1.00 93.25 132 TYR A O 1
ATOM 1074 N N . ASN A 1 133 ? -12.056 3.583 20.930 1.00 91.62 133 ASN A N 1
ATOM 1075 C CA . ASN A 1 133 ? -11.496 4.358 22.041 1.00 91.62 133 ASN A CA 1
ATOM 1076 C C . ASN A 1 133 ? -12.539 5.108 22.864 1.00 91.62 133 ASN A C 1
ATOM 1078 O O . ASN A 1 133 ? -12.394 5.235 24.081 1.00 91.62 133 ASN A O 1
ATOM 1082 N N . THR A 1 134 ? -13.589 5.593 22.211 1.00 93.75 134 THR A N 1
ATOM 1083 C CA . THR A 1 134 ? -14.698 6.303 22.857 1.00 93.75 134 THR A CA 1
ATOM 1084 C C . THR A 1 134 ? -15.762 5.358 23.420 1.00 93.75 134 THR A C 1
ATOM 1086 O O . THR A 1 134 ? -16.744 5.825 23.994 1.00 93.75 134 THR A O 1
ATOM 1089 N N . LYS A 1 135 ? -15.555 4.034 23.325 1.00 92.19 135 LYS A N 1
ATOM 1090 C CA . LYS A 1 135 ? -16.519 2.989 23.713 1.00 92.19 135 LYS A CA 1
ATOM 1091 C C . LYS A 1 135 ? -17.852 3.095 22.956 1.00 92.19 135 LYS A C 1
ATOM 1093 O O . LYS A 1 135 ? -18.890 2.676 23.466 1.00 92.19 135 LYS A O 1
ATOM 1098 N N . ASN A 1 136 ? -17.820 3.645 21.744 1.00 92.94 136 ASN A N 1
ATOM 1099 C CA . ASN A 1 136 ? -18.949 3.684 20.829 1.00 92.94 136 ASN A CA 1
ATOM 1100 C C . ASN A 1 136 ? -18.983 2.393 19.995 1.00 92.94 136 ASN A C 1
ATOM 1102 O O . ASN A 1 136 ? -18.090 2.151 19.185 1.00 92.94 136 ASN A O 1
ATOM 1106 N N . TYR A 1 137 ? -20.036 1.587 20.157 1.00 90.62 137 TYR A N 1
ATOM 1107 C CA . TYR A 1 137 ? -20.220 0.307 19.460 1.00 90.62 137 TYR A CA 1
ATOM 1108 C C . TYR A 1 137 ? -20.365 0.422 17.935 1.00 90.62 137 TYR A C 1
ATOM 1110 O O . TYR A 1 137 ? -20.233 -0.584 17.239 1.00 90.62 137 TYR A O 1
ATOM 1118 N N . GLU A 1 138 ? -20.556 1.625 17.389 1.00 90.81 138 GLU A N 1
ATOM 1119 C CA . GLU A 1 138 ? -20.516 1.868 15.942 1.00 90.81 138 GLU A CA 1
ATOM 1120 C C . GLU A 1 138 ? -19.169 1.491 15.303 1.00 90.81 138 GLU A C 1
ATOM 1122 O O . GLU A 1 138 ? -19.098 1.333 14.083 1.00 90.81 138 GLU A O 1
ATOM 1127 N N . TYR A 1 139 ? -18.111 1.282 16.102 1.00 91.50 139 TYR A N 1
ATOM 1128 C CA . TYR A 1 139 ? -16.830 0.772 15.607 1.00 91.50 139 TYR A CA 1
ATOM 1129 C C . TYR A 1 139 ? -16.967 -0.549 14.835 1.00 91.50 139 TYR A C 1
ATOM 1131 O O . TYR A 1 139 ? -16.207 -0.754 13.898 1.00 91.50 139 TYR A O 1
ATOM 1139 N N . TYR A 1 140 ? -17.942 -1.409 15.166 1.00 89.81 140 TYR A N 1
ATOM 1140 C CA . TYR A 1 140 ? -18.187 -2.661 14.435 1.00 89.81 140 TYR A CA 1
ATOM 1141 C C . TYR A 1 140 ? -18.596 -2.418 12.980 1.00 89.81 140 TYR A C 1
ATOM 1143 O O . TYR A 1 140 ? -18.105 -3.090 12.080 1.00 89.81 140 TYR A O 1
ATOM 1151 N N . SER A 1 141 ? -19.475 -1.441 12.743 1.00 92.62 141 SER A N 1
ATOM 1152 C CA . SER A 1 141 ? -19.915 -1.080 11.390 1.00 92.62 141 SER A CA 1
ATOM 1153 C C . SER A 1 141 ? -18.754 -0.506 10.577 1.00 92.62 141 SER A C 1
ATOM 1155 O O . SER A 1 141 ? -18.536 -0.881 9.429 1.00 92.62 141 SER A O 1
ATOM 1157 N N . LYS A 1 142 ? -17.951 0.353 11.213 1.00 92.81 142 LYS A N 1
ATOM 1158 C CA . LYS A 1 142 ? -16.753 0.954 10.616 1.00 92.81 142 LYS A CA 1
ATOM 1159 C C . LYS A 1 142 ? -15.675 -0.076 10.290 1.00 92.81 142 LYS A C 1
ATOM 1161 O O . LYS A 1 142 ? -15.120 -0.059 9.199 1.00 92.81 142 LYS A O 1
ATOM 1166 N N . MET A 1 143 ? -15.448 -1.020 11.196 1.00 92.12 143 MET A N 1
ATOM 1167 C CA . MET A 1 143 ? -14.545 -2.149 10.986 1.00 92.12 143 MET A CA 1
ATOM 1168 C C . MET A 1 143 ? -15.001 -3.019 9.809 1.00 92.12 143 MET A C 1
ATOM 1170 O O . MET A 1 143 ? -14.194 -3.319 8.941 1.00 92.12 143 MET A O 1
ATOM 1174 N N . TYR A 1 144 ? -16.292 -3.350 9.729 1.00 92.31 144 TYR A N 1
ATOM 1175 C CA . TYR A 1 144 ? -16.844 -4.131 8.618 1.00 92.31 144 TYR A CA 1
ATOM 1176 C C . TYR A 1 144 ? -16.678 -3.432 7.258 1.00 92.31 144 TYR A C 1
ATOM 1178 O O . TYR A 1 144 ? -16.320 -4.066 6.269 1.00 92.31 144 TYR A O 1
ATOM 1186 N N . LEU A 1 145 ? -16.900 -2.114 7.195 1.00 91.44 145 LEU A N 1
ATOM 1187 C CA . LEU A 1 145 ? -16.657 -1.341 5.972 1.00 91.44 145 LEU A CA 1
ATOM 1188 C C . LEU A 1 145 ? -15.174 -1.335 5.584 1.00 91.44 145 LEU A C 1
ATOM 1190 O O . LEU A 1 145 ? -14.859 -1.504 4.408 1.00 91.44 145 LEU A O 1
ATOM 1194 N N . ALA A 1 146 ? -14.275 -1.178 6.559 1.00 91.38 146 ALA A N 1
ATOM 1195 C CA . ALA A 1 146 ? -12.840 -1.256 6.318 1.00 91.38 146 ALA A CA 1
ATOM 1196 C C . ALA A 1 146 ? -12.431 -2.642 5.785 1.00 91.38 146 ALA A C 1
ATOM 1198 O O . ALA A 1 146 ? -11.671 -2.706 4.826 1.00 91.38 146 ALA A O 1
ATOM 1199 N N . GLU A 1 147 ? -12.977 -3.736 6.329 1.00 91.06 147 GLU A N 1
ATOM 1200 C CA . GLU A 1 147 ? -12.735 -5.102 5.834 1.00 91.06 147 GLU A CA 1
ATOM 1201 C C . GLU A 1 147 ? -13.190 -5.280 4.374 1.00 91.06 147 GLU A C 1
ATOM 1203 O O . GLU A 1 147 ? -12.435 -5.799 3.560 1.00 91.06 147 GLU A O 1
ATOM 1208 N N . ILE A 1 148 ? -14.367 -4.767 3.993 1.00 92.12 148 ILE A N 1
ATOM 1209 C CA . ILE A 1 148 ? -14.834 -4.843 2.594 1.00 92.12 148 ILE A CA 1
ATOM 1210 C C . ILE A 1 148 ? -13.876 -4.122 1.635 1.00 92.12 148 ILE A C 1
ATOM 1212 O O . ILE A 1 148 ? -13.576 -4.624 0.550 1.00 92.12 148 ILE A O 1
ATOM 1216 N N . ILE A 1 149 ? -13.424 -2.919 1.999 1.00 91.31 149 ILE A N 1
ATOM 1217 C CA . ILE A 1 149 ? -12.516 -2.137 1.145 1.00 91.31 149 ILE A CA 1
ATOM 1218 C C . ILE A 1 149 ? -11.139 -2.807 1.085 1.00 91.31 149 ILE A C 1
ATOM 1220 O O 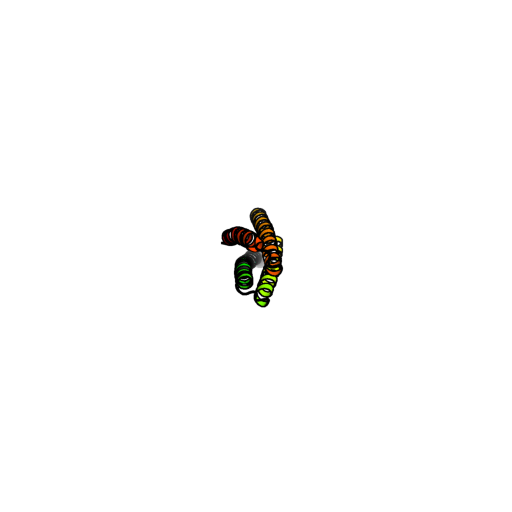. ILE A 1 149 ? -10.492 -2.812 0.040 1.00 91.31 149 ILE A O 1
ATOM 1224 N N . GLN A 1 150 ? -10.705 -3.404 2.189 1.00 89.44 150 GLN A N 1
ATOM 1225 C CA . GLN A 1 150 ? -9.460 -4.148 2.273 1.00 89.44 150 GLN A CA 1
ATOM 1226 C C . GLN A 1 150 ? -9.462 -5.384 1.365 1.00 89.44 150 GLN A C 1
ATOM 1228 O O . GLN A 1 150 ? -8.497 -5.595 0.632 1.00 89.44 150 GLN A O 1
ATOM 1233 N N . ASP A 1 151 ? -10.547 -6.162 1.353 1.00 88.69 151 ASP A N 1
ATOM 1234 C CA . ASP A 1 151 ? -10.698 -7.313 0.454 1.00 88.69 151 ASP A CA 1
ATOM 1235 C C . ASP A 1 151 ? -10.584 -6.886 -1.016 1.00 88.69 151 ASP A C 1
ATOM 1237 O O . ASP A 1 151 ? -9.947 -7.561 -1.828 1.00 88.69 151 ASP A O 1
ATOM 1241 N N . TYR A 1 152 ? -11.163 -5.730 -1.354 1.00 86.69 152 TYR A N 1
ATOM 1242 C CA . TYR A 1 152 ? -11.004 -5.125 -2.671 1.00 86.69 152 TYR A CA 1
ATOM 1243 C C . TYR A 1 152 ? -9.536 -4.763 -2.937 1.00 86.69 152 TYR A C 1
ATOM 1245 O O . TYR A 1 152 ? -8.983 -5.169 -3.952 1.00 86.69 152 TYR A O 1
ATOM 1253 N N . LEU A 1 153 ? -8.861 -4.065 -2.021 1.00 88.12 153 LEU A N 1
ATOM 1254 C CA . LEU A 1 153 ? -7.450 -3.692 -2.183 1.00 88.12 153 LEU A CA 1
ATOM 1255 C C . LEU A 1 153 ? -6.532 -4.906 -2.380 1.00 88.12 153 LEU A C 1
ATOM 1257 O O . LEU A 1 153 ? -5.653 -4.860 -3.236 1.00 88.12 153 LEU A O 1
ATOM 1261 N N . GLN A 1 154 ? -6.756 -6.004 -1.653 1.00 84.81 154 GLN A N 1
ATOM 1262 C CA . GLN A 1 154 ? -5.960 -7.220 -1.831 1.00 84.81 154 GLN A CA 1
ATOM 1263 C C . GLN A 1 154 ? -6.125 -7.827 -3.228 1.00 84.81 154 GLN A C 1
ATOM 1265 O O . GLN A 1 154 ? -5.125 -8.220 -3.822 1.00 84.81 154 GLN A O 1
ATOM 1270 N N . GLN A 1 155 ? -7.345 -7.838 -3.776 1.00 83.50 155 GLN A N 1
ATOM 1271 C CA . GLN A 1 155 ? -7.609 -8.342 -5.130 1.00 83.50 155 GLN A CA 1
ATOM 1272 C C . GLN A 1 155 ? -6.964 -7.488 -6.225 1.00 83.50 155 GLN A C 1
ATOM 1274 O O . GLN A 1 155 ? -6.554 -8.021 -7.248 1.00 83.50 155 GLN A O 1
ATOM 1279 N N . TYR A 1 156 ? -6.878 -6.169 -6.037 1.00 73.56 156 TYR A N 1
ATOM 1280 C CA . TYR A 1 156 ? -6.247 -5.267 -7.012 1.00 73.56 156 TYR A CA 1
ATOM 1281 C C . TYR A 1 156 ? -4.716 -5.253 -6.926 1.00 73.56 156 TYR A C 1
ATOM 1283 O O . TYR A 1 156 ? -4.057 -4.753 -7.837 1.00 73.56 156 TYR A O 1
ATOM 1291 N N . CYS A 1 157 ? -4.155 -5.785 -5.840 1.00 69.38 157 CYS A N 1
ATOM 1292 C CA . CYS A 1 157 ? -2.719 -5.969 -5.656 1.00 69.38 157 CYS A CA 1
ATOM 1293 C C . CYS A 1 157 ? -2.245 -7.417 -5.926 1.00 69.38 157 CYS A C 1
ATOM 1295 O O . CYS A 1 157 ? -1.066 -7.710 -5.706 1.00 69.38 157 CYS A O 1
ATOM 1297 N N . ASP A 1 158 ? -3.135 -8.328 -6.343 1.00 63.34 158 ASP A N 1
ATOM 1298 C CA . ASP A 1 158 ? -2.812 -9.663 -6.890 1.00 63.34 158 ASP A CA 1
ATOM 1299 C C . ASP A 1 158 ? -2.435 -9.585 -8.379 1.00 63.34 158 ASP A C 1
ATOM 1301 O O . ASP A 1 158 ? -1.436 -10.248 -8.748 1.00 63.34 158 ASP A O 1
#

Foldseek 3Di:
DPDPVVVVVVVVVVVVVVVVVVVVVVVVVVVVVCVVVVVVVVVVVVLVVVLLVLLVLLLVLLVLLLVLLVCCLVPVDVVSVVSNVVSLVSNLVSLVVSLVSDPDPVVNVLSVVLNVLSVLLVVLSVVLVVCSVVVNPCSVVSSVSSVVSSVVNNVSSD